Protein AF-A0A0S3UD20-F1 (afdb_monomer)

Radius of gyration: 17.72 Å; Cα contacts (8 Å, |Δi|>4): 75; chains: 1; bounding box: 44×25×40 Å

Solvent-accessible surface area (backbone atoms only — not comparable to full-atom values): 5517 Å² total; per-residue (Å²): 137,80,74,58,64,45,79,43,77,46,68,81,50,70,67,69,71,27,68,64,51,54,48,50,54,50,61,62,33,48,59,26,70,74,70,69,56,63,62,31,75,41,82,44,74,51,67,84,96,45,64,91,75,42,82,61,51,64,57,50,54,54,48,46,64,75,60,59,59,96,89,56,85,74,53,73,65,58,48,50,53,45,53,48,70,74,71,112

Secondary structure (DSSP, 8-state):
----EEEEEE---TTTTSHHHHHHHHHHHHHHHHH--S-EEEEEEPPTT-GGG-THHHHHHHHHHHH--SSSPPPHHHHHHHHHHHH-

Foldseek 3Di:
DDAAEDEDEDEVPVVCVDPVVVVVLVVVQVVCVVPVDDYRYDYDYDPHPCCVPVPCVVVVVVLCVQQDDPPDDDDPVSSVVSSVVVVD

Structure (mmCIF, N/CA/C/O backbone):
data_AF-A0A0S3UD20-F1
#
_entry.id   AF-A0A0S3UD20-F1
#
loop_
_atom_site.group_PDB
_atom_site.id
_atom_site.type_symbol
_atom_site.label_atom_id
_atom_site.label_alt_id
_atom_site.label_comp_id
_atom_site.label_asym_id
_atom_site.label_entity_id
_atom_site.label_seq_id
_atom_site.pdbx_PDB_ins_code
_atom_site.Cartn_x
_atom_site.Cartn_y
_atom_site.Cartn_z
_atom_site.occupancy
_atom_site.B_iso_or_equiv
_atom_site.auth_seq_id
_atom_site.auth_comp_id
_atom_site.auth_asym_id
_atom_site.auth_atom_id
_atom_site.pdbx_PDB_model_num
ATOM 1 N N . MET A 1 1 ? -27.592 -3.931 2.400 1.00 54.66 1 MET A N 1
ATOM 2 C CA . MET A 1 1 ? -26.644 -3.815 3.535 1.00 54.66 1 MET A CA 1
ATOM 3 C C . MET A 1 1 ? -25.280 -3.393 2.997 1.00 54.66 1 MET A C 1
ATOM 5 O O . MET A 1 1 ? -24.742 -4.100 2.158 1.00 54.66 1 MET A O 1
ATOM 9 N N . GLY A 1 2 ? -24.750 -2.237 3.412 1.00 85.06 2 GLY A N 1
ATOM 10 C CA . GLY A 1 2 ? -23.425 -1.758 2.985 1.00 85.06 2 GLY A CA 1
ATOM 11 C C . GLY A 1 2 ? -22.270 -2.429 3.743 1.00 85.06 2 GLY A C 1
ATOM 12 O O . GLY A 1 2 ? -22.471 -3.006 4.815 1.00 85.06 2 GLY A O 1
ATOM 13 N N . LYS A 1 3 ? -21.046 -2.360 3.201 1.00 91.06 3 LYS A N 1
ATOM 14 C CA . LYS A 1 3 ? -19.835 -2.816 3.909 1.00 91.06 3 LYS A CA 1
ATOM 15 C C . LYS A 1 3 ? -19.636 -1.953 5.162 1.00 91.06 3 LYS A C 1
ATOM 17 O O . LYS A 1 3 ? -19.686 -0.736 5.076 1.00 91.06 3 LYS A O 1
ATOM 22 N N . ARG A 1 4 ? -19.403 -2.573 6.325 1.00 94.44 4 ARG A N 1
ATOM 23 C CA . ARG A 1 4 ? -19.169 -1.861 7.605 1.00 94.44 4 ARG A CA 1
ATOM 24 C C . ARG A 1 4 ? -17.690 -1.714 7.956 1.00 94.44 4 ARG A C 1
ATOM 26 O O . ARG A 1 4 ? -17.310 -0.866 8.759 1.00 94.44 4 ARG A O 1
ATOM 33 N N . VAL A 1 5 ? -16.857 -2.577 7.383 1.00 96.50 5 VAL A N 1
ATOM 34 C CA . VAL A 1 5 ? -15.431 -2.689 7.683 1.00 96.50 5 VAL A CA 1
ATOM 35 C C . VAL A 1 5 ? -14.661 -2.902 6.387 1.00 96.50 5 VAL A C 1
ATOM 37 O O . VAL A 1 5 ? -15.100 -3.673 5.535 1.00 96.50 5 VAL A O 1
ATOM 40 N N . MET A 1 6 ? -13.503 -2.256 6.284 1.00 96.75 6 MET A N 1
ATOM 41 C CA . MET A 1 6 ? -12.479 -2.523 5.283 1.00 96.75 6 MET A CA 1
ATOM 42 C C . MET A 1 6 ? -11.184 -2.939 5.998 1.00 96.75 6 MET A C 1
ATOM 44 O O . MET A 1 6 ? -10.548 -2.098 6.644 1.00 96.75 6 MET A O 1
ATOM 48 N N . PRO A 1 7 ? -10.806 -4.228 5.941 1.00 95.44 7 PRO A N 1
ATOM 49 C CA . PRO A 1 7 ? -9.497 -4.685 6.387 1.00 95.44 7 PRO A CA 1
ATOM 50 C C . PRO A 1 7 ? -8.400 -4.141 5.464 1.00 95.44 7 PRO A C 1
ATOM 52 O O . PRO A 1 7 ? -8.508 -4.243 4.245 1.00 95.44 7 PRO A O 1
ATOM 55 N N . LEU A 1 8 ? -7.350 -3.576 6.047 1.00 94.31 8 LEU A N 1
ATOM 56 C CA . LEU A 1 8 ? -6.147 -3.110 5.366 1.00 94.31 8 LEU A CA 1
ATOM 57 C C . LEU A 1 8 ? -5.012 -4.067 5.717 1.00 94.31 8 LEU A C 1
ATOM 59 O O . LEU A 1 8 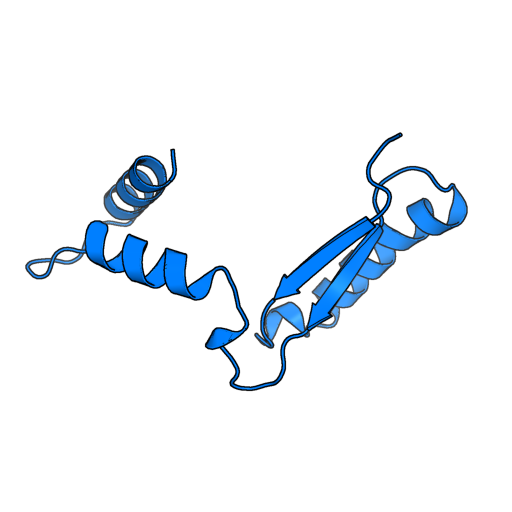? -4.491 -4.018 6.831 1.00 94.31 8 LEU A O 1
ATOM 63 N N . ILE A 1 9 ? -4.672 -4.955 4.785 1.00 93.06 9 ILE A N 1
ATOM 64 C CA . ILE A 1 9 ? -3.574 -5.913 4.933 1.00 93.06 9 ILE A CA 1
ATOM 65 C C . ILE A 1 9 ? -2.341 -5.300 4.280 1.00 93.06 9 ILE A C 1
ATOM 67 O O . ILE A 1 9 ? -2.348 -5.050 3.077 1.00 93.06 9 ILE A O 1
ATOM 71 N N . TRP A 1 10 ? -1.301 -5.042 5.066 1.00 91.06 10 TRP A N 1
ATOM 72 C CA . TRP A 1 10 ? -0.049 -4.484 4.558 1.00 91.06 10 TRP A CA 1
ATOM 73 C C . TRP A 1 10 ? 1.150 -4.870 5.434 1.00 91.06 10 TRP A C 1
ATOM 75 O O . TRP A 1 10 ? 1.000 -5.391 6.547 1.00 91.06 10 TRP A O 1
ATOM 85 N N . ASP A 1 11 ? 2.349 -4.645 4.909 1.00 91.94 11 ASP A N 1
ATOM 86 C CA . ASP A 1 11 ? 3.615 -4.959 5.563 1.00 91.94 11 ASP A CA 1
ATOM 87 C C . ASP A 1 11 ? 4.008 -3.926 6.644 1.00 91.94 11 ASP A C 1
ATOM 89 O O . ASP A 1 11 ? 3.269 -2.996 6.977 1.00 91.94 11 ASP A O 1
ATOM 93 N N . ASN A 1 12 ? 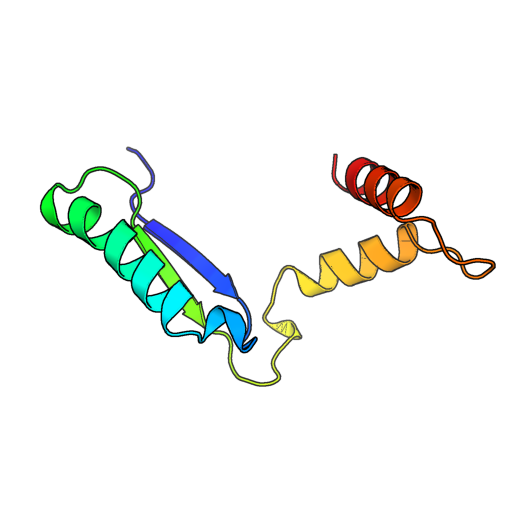5.202 -4.093 7.216 1.00 92.94 12 ASN A N 1
ATOM 94 C CA . ASN A 1 12 ? 5.722 -3.250 8.297 1.00 92.94 12 ASN A CA 1
ATOM 95 C C . ASN A 1 12 ? 6.606 -2.095 7.800 1.00 92.94 12 ASN A C 1
ATOM 97 O O . ASN A 1 12 ? 7.526 -1.683 8.509 1.00 92.94 12 ASN A O 1
ATOM 101 N N . ALA A 1 13 ? 6.355 -1.559 6.601 1.00 91.62 13 ALA A N 1
ATOM 102 C CA . ALA A 1 13 ? 7.064 -0.373 6.133 1.00 91.62 13 ALA A CA 1
ATOM 103 C C . ALA A 1 13 ? 6.967 0.778 7.159 1.00 91.62 13 ALA A C 1
ATOM 105 O O . ALA A 1 13 ? 5.933 0.992 7.799 1.00 91.62 13 ALA A O 1
ATOM 106 N N . SER A 1 14 ? 8.049 1.545 7.332 1.00 94.06 14 SER A N 1
ATOM 107 C CA . SER A 1 14 ? 8.149 2.577 8.382 1.00 94.06 14 SER A CA 1
ATOM 108 C C . SER A 1 14 ? 7.013 3.608 8.325 1.00 94.06 14 SER A C 1
ATOM 110 O O . SER A 1 14 ? 6.531 4.072 9.363 1.00 94.06 14 SER A O 1
ATOM 112 N N . TRP A 1 15 ? 6.523 3.915 7.123 1.00 93.88 15 TRP A N 1
ATOM 113 C CA . TRP A 1 15 ? 5.400 4.821 6.905 1.00 93.88 15 TRP A CA 1
ATOM 114 C C . TRP A 1 15 ? 4.048 4.220 7.335 1.00 93.88 15 TRP A C 1
ATOM 116 O O . TRP A 1 15 ? 3.266 4.931 7.970 1.00 93.88 15 TRP A O 1
ATOM 126 N N . HIS A 1 16 ? 3.800 2.917 7.125 1.00 93.44 16 HIS A N 1
ATOM 127 C CA . HIS A 1 16 ? 2.623 2.202 7.657 1.00 93.44 16 HIS A CA 1
ATOM 128 C C . HIS A 1 16 ? 2.582 2.225 9.192 1.00 93.44 16 HIS A C 1
ATOM 130 O O . HIS A 1 16 ? 1.516 2.280 9.811 1.00 93.44 16 HIS A O 1
ATOM 136 N N . LEU A 1 17 ? 3.756 2.198 9.826 1.00 93.19 17 LEU A N 1
ATOM 137 C CA . LEU A 1 17 ? 3.898 2.208 11.283 1.00 93.19 17 LEU A CA 1
ATOM 138 C C . LEU A 1 17 ? 3.878 3.614 11.894 1.00 93.19 17 LEU A C 1
ATOM 140 O O . LEU A 1 17 ? 3.801 3.740 13.126 1.00 93.19 17 LEU A O 1
ATOM 144 N N . SER A 1 18 ? 3.931 4.651 11.056 1.00 96.56 18 SER A N 1
ATOM 145 C CA . SER A 1 18 ? 4.080 6.039 11.478 1.00 96.56 18 SER A CA 1
ATOM 146 C C . SER A 1 18 ? 2.928 6.516 12.368 1.00 96.56 18 SER A C 1
ATOM 148 O O . SER A 1 18 ? 1.769 6.100 12.249 1.00 96.56 18 SER A O 1
ATOM 150 N N . LYS A 1 19 ? 3.239 7.456 13.271 1.00 97.81 19 LYS A N 1
ATOM 151 C CA . LYS A 1 19 ? 2.221 8.121 14.101 1.00 97.81 19 LYS A CA 1
ATOM 152 C C . LYS A 1 19 ? 1.190 8.855 13.241 1.00 97.81 19 LYS A C 1
ATOM 154 O O . LYS A 1 19 ? 0.016 8.867 13.607 1.00 97.81 19 LYS A O 1
ATOM 159 N N . GLN A 1 20 ? 1.618 9.417 12.109 1.00 98.06 20 GLN A N 1
ATOM 160 C CA . GLN A 1 20 ? 0.765 10.160 11.185 1.00 98.06 20 GLN A CA 1
ATOM 161 C C . GLN A 1 20 ? -0.320 9.262 10.582 1.00 98.06 20 GLN A C 1
ATOM 163 O O . GLN A 1 20 ? -1.502 9.552 10.754 1.00 98.06 20 GLN A O 1
ATOM 168 N N . VAL A 1 21 ? 0.057 8.128 9.980 1.00 97.06 21 VAL A N 1
ATOM 169 C CA . VAL A 1 21 ? -0.904 7.168 9.409 1.00 97.06 21 VAL A CA 1
ATOM 170 C C . VAL A 1 21 ? -1.832 6.620 10.495 1.00 97.06 21 VAL A C 1
ATOM 172 O O . VAL A 1 21 ? -3.054 6.634 10.341 1.00 97.06 21 VAL A O 1
ATOM 175 N N . LYS A 1 22 ? -1.292 6.235 11.659 1.00 96.44 22 LYS A N 1
ATOM 176 C CA . LYS A 1 22 ? -2.106 5.767 12.797 1.00 96.44 22 LYS A CA 1
ATOM 177 C C . LYS A 1 22 ? -3.093 6.823 13.300 1.00 96.44 22 LYS A C 1
ATOM 179 O O . LYS A 1 22 ? -4.187 6.475 13.745 1.00 96.44 22 LYS A O 1
ATOM 184 N N . GLN A 1 23 ? -2.715 8.101 13.308 1.00 98.31 23 GLN A N 1
ATOM 185 C CA . GLN A 1 23 ? -3.604 9.197 13.703 1.00 98.31 23 GLN A CA 1
ATOM 186 C C . GLN A 1 23 ? -4.687 9.435 12.654 1.00 98.31 23 GLN A C 1
ATOM 188 O O . GLN A 1 23 ? -5.850 9.577 13.023 1.00 98.31 23 GLN A O 1
ATOM 193 N N . TRP A 1 24 ? -4.328 9.412 11.372 1.00 98.00 24 TRP A N 1
ATOM 194 C CA . TRP A 1 24 ? -5.276 9.558 10.274 1.00 98.00 24 TRP A CA 1
ATOM 195 C C . TRP A 1 24 ? -6.354 8.462 10.311 1.00 98.00 24 TRP A C 1
ATOM 197 O O . TRP A 1 24 ? -7.543 8.775 10.340 1.00 98.00 24 TRP A O 1
ATOM 207 N N . ILE A 1 25 ? -5.959 7.192 10.475 1.00 97.44 25 ILE A N 1
ATOM 208 C CA . ILE A 1 25 ? -6.897 6.060 10.606 1.00 97.44 25 ILE A CA 1
ATOM 209 C C . ILE A 1 25 ? -7.812 6.224 11.829 1.00 97.44 25 ILE A C 1
ATOM 211 O O . ILE A 1 25 ? -9.012 5.947 11.761 1.00 97.44 25 ILE A O 1
ATOM 215 N N . ARG A 1 26 ? -7.275 6.684 12.968 1.00 97.94 26 ARG A N 1
ATOM 216 C CA . ARG A 1 26 ? -8.080 6.952 14.174 1.00 97.94 26 ARG A CA 1
ATOM 217 C C . ARG A 1 26 ? -9.091 8.074 13.951 1.00 97.94 26 ARG A C 1
ATOM 219 O O . ARG A 1 26 ? -10.226 7.936 14.403 1.00 97.94 26 ARG A O 1
ATOM 226 N N . ASN A 1 27 ? -8.691 9.143 13.267 1.00 98.31 27 ASN A N 1
ATOM 227 C CA . ASN A 1 27 ? -9.560 10.274 12.952 1.00 98.31 27 ASN A CA 1
ATOM 228 C C . ASN A 1 27 ? -10.685 9.861 12.001 1.00 98.31 27 ASN A C 1
ATOM 230 O O . ASN A 1 27 ? -11.830 10.195 12.274 1.00 98.31 27 ASN A O 1
ATOM 234 N N . HIS A 1 28 ? -10.381 9.068 10.968 1.00 97.50 28 HIS A N 1
ATOM 235 C CA . HIS A 1 28 ? -11.382 8.486 10.066 1.00 97.50 28 HIS A CA 1
ATOM 236 C C . HIS A 1 28 ? -12.381 7.593 10.814 1.00 97.50 28 HIS A C 1
ATOM 238 O O . HIS A 1 28 ? -13.592 7.722 10.670 1.00 97.50 28 HIS A O 1
ATOM 244 N N . ASN A 1 29 ? -11.885 6.699 11.671 1.00 98.31 29 ASN A N 1
ATOM 245 C CA . ASN A 1 29 ? -12.730 5.727 12.364 1.00 98.31 29 ASN A CA 1
ATOM 246 C C . ASN A 1 29 ? -13.590 6.323 13.488 1.00 98.31 29 ASN A C 1
ATOM 248 O O . ASN A 1 29 ? -14.556 5.682 13.903 1.00 98.31 29 ASN A O 1
ATOM 252 N N . ARG A 1 30 ? -13.232 7.488 14.038 1.00 98.38 30 ARG A N 1
ATOM 253 C CA . ARG A 1 30 ? -13.943 8.105 15.169 1.00 98.38 30 ARG A CA 1
ATOM 254 C C . ARG A 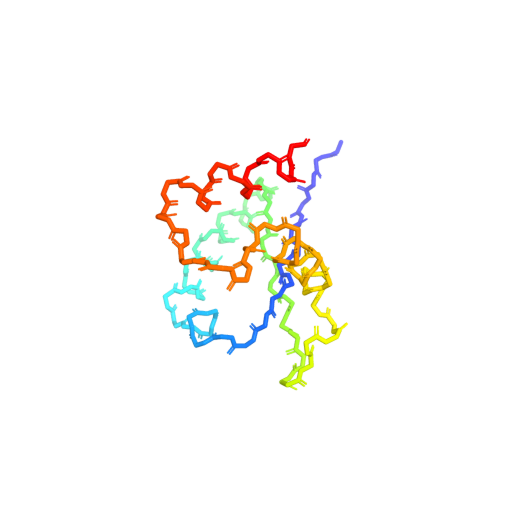1 30 ? -15.411 8.438 14.848 1.00 98.38 30 ARG A C 1
A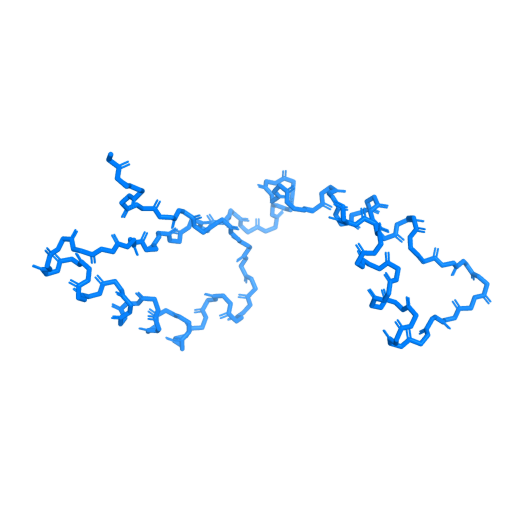TOM 256 O O . ARG A 1 30 ? -16.257 7.901 15.562 1.00 98.38 30 ARG A O 1
ATOM 263 N N . PRO A 1 31 ? -15.741 9.228 13.807 1.00 97.88 31 PRO A N 1
ATOM 264 C CA . PRO A 1 31 ? -17.133 9.514 13.465 1.00 97.88 31 PRO A CA 1
ATOM 265 C C . PRO A 1 31 ? -17.892 8.240 13.078 1.00 97.88 31 PRO A C 1
ATOM 267 O O . PRO A 1 31 ? -18.999 8.037 13.559 1.00 97.88 31 PRO A O 1
ATOM 270 N N . VAL A 1 32 ? -17.269 7.319 12.330 1.00 97.31 32 VAL A N 1
ATOM 271 C CA . VAL A 1 32 ? -17.894 6.039 11.938 1.00 97.31 32 VAL A CA 1
ATOM 272 C C . VAL A 1 32 ? -18.310 5.210 13.160 1.00 97.31 32 VAL A C 1
ATOM 274 O O . VAL A 1 32 ? -19.368 4.587 13.164 1.00 97.31 32 VAL A O 1
ATOM 277 N N . LYS A 1 33 ? -17.499 5.204 14.227 1.00 95.94 33 LYS A N 1
ATOM 278 C CA . LYS A 1 33 ? -17.839 4.519 15.486 1.00 95.94 33 LYS A CA 1
ATOM 279 C C . LYS A 1 33 ? -18.968 5.206 16.257 1.00 95.94 33 LYS A C 1
ATOM 281 O O . LYS A 1 33 ? -19.694 4.514 16.957 1.00 95.94 33 LYS A O 1
ATOM 286 N N . GLN A 1 34 ? -19.076 6.530 16.169 1.00 97.12 34 GLN A N 1
ATOM 287 C CA . GLN A 1 34 ? -20.083 7.313 16.892 1.00 97.12 34 GLN A CA 1
ATOM 288 C C . GLN A 1 34 ? -21.451 7.257 16.212 1.00 97.12 34 GLN A C 1
ATOM 290 O O . GLN A 1 34 ? -22.464 7.138 16.889 1.00 97.12 34 GLN A O 1
ATOM 295 N N . THR A 1 35 ? -21.481 7.334 14.883 1.00 95.94 35 THR A N 1
ATOM 296 C CA . THR A 1 35 ? -22.725 7.436 14.109 1.00 95.94 35 THR A CA 1
ATOM 297 C C . THR A 1 35 ? -23.177 6.097 13.534 1.00 95.94 35 THR A C 1
ATOM 299 O O . THR A 1 35 ? -24.328 5.957 13.136 1.00 95.94 35 THR A O 1
ATOM 302 N N . GLY A 1 36 ? -22.271 5.120 13.430 1.00 93.62 36 GLY A N 1
ATOM 303 C CA . GLY A 1 36 ? -22.508 3.881 12.688 1.00 93.62 36 GLY A CA 1
ATOM 304 C C . GLY A 1 36 ? -22.553 4.068 11.166 1.00 93.62 36 GLY A C 1
ATOM 305 O O . GLY A 1 36 ? -22.790 3.099 10.445 1.00 93.62 36 GLY A O 1
ATOM 306 N N . VAL A 1 37 ? -22.313 5.287 10.668 1.00 94.19 37 VAL A N 1
ATOM 307 C CA . VAL A 1 37 ? -22.362 5.633 9.243 1.00 94.19 37 VAL A CA 1
ATOM 308 C C . VAL A 1 37 ? -20.954 5.610 8.652 1.00 94.19 37 VAL A C 1
ATOM 310 O O . VAL A 1 37 ? -20.0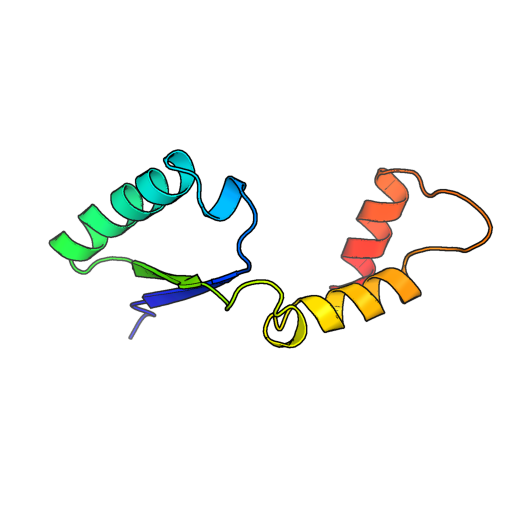38 6.247 9.170 1.00 94.19 37 VAL A O 1
ATOM 313 N N . GLY A 1 38 ? -20.790 4.895 7.537 1.00 94.81 38 GLY A N 1
ATOM 314 C CA . GLY A 1 38 ? -19.523 4.764 6.814 1.00 94.81 38 GLY A CA 1
ATOM 315 C C . GLY A 1 38 ? -18.805 3.433 7.051 1.00 94.81 38 GLY A C 1
ATOM 316 O O . GLY A 1 38 ? -19.363 2.482 7.598 1.00 94.81 38 GLY A O 1
ATOM 317 N N . VAL A 1 39 ? -17.548 3.359 6.602 1.00 97.12 39 VAL A N 1
ATOM 318 C CA . VAL A 1 39 ? -16.730 2.137 6.638 1.00 97.12 39 VAL A CA 1
ATOM 319 C C . VAL A 1 39 ? -15.564 2.314 7.599 1.00 97.12 39 VAL A C 1
ATOM 321 O O . VAL A 1 39 ? -14.764 3.241 7.460 1.00 97.12 39 VAL A O 1
ATOM 324 N N . ARG A 1 40 ? -15.432 1.397 8.560 1.00 97.50 40 ARG A N 1
ATOM 325 C CA . ARG A 1 40 ? -14.312 1.384 9.502 1.00 97.50 40 ARG A CA 1
ATOM 326 C C . ARG A 1 40 ? -13.089 0.709 8.885 1.00 97.50 40 ARG A C 1
ATOM 328 O O . ARG A 1 40 ? -13.176 -0.430 8.436 1.00 97.50 40 ARG A O 1
ATOM 335 N N . LEU A 1 41 ? -11.939 1.363 8.946 1.00 97.56 41 LEU A N 1
ATOM 336 C CA . LEU A 1 41 ? -10.656 0.784 8.554 1.00 97.56 41 LEU A CA 1
ATOM 337 C C . LEU A 1 41 ? -10.105 -0.076 9.695 1.00 97.56 41 LEU A C 1
ATOM 339 O O . LEU A 1 41 ? -10.000 0.402 10.828 1.00 97.56 41 LEU A O 1
ATOM 343 N N . ILE A 1 42 ? -9.740 -1.327 9.421 1.00 96.31 42 ILE A N 1
ATOM 344 C CA . ILE A 1 42 ? -9.043 -2.192 10.384 1.00 96.31 42 ILE A CA 1
ATOM 345 C C . ILE A 1 42 ? -7.698 -2.572 9.790 1.00 96.31 42 ILE A C 1
ATOM 347 O O . ILE A 1 42 ? -7.652 -3.238 8.767 1.00 96.31 42 ILE A O 1
ATOM 351 N N . VAL A 1 43 ? -6.611 -2.153 10.431 1.00 95.12 43 VAL A N 1
ATOM 352 C CA . VAL A 1 43 ? -5.263 -2.513 9.987 1.00 95.12 43 VAL A CA 1
ATOM 353 C C . VAL A 1 43 ? -4.927 -3.923 10.460 1.00 95.12 43 VAL A C 1
ATOM 355 O O . VAL A 1 43 ? -4.955 -4.198 11.658 1.00 95.12 43 VAL A O 1
ATOM 358 N N . CYS A 1 44 ? -4.575 -4.784 9.515 1.00 94.00 44 CYS A N 1
ATOM 359 C CA . CYS A 1 44 ? -4.110 -6.147 9.714 1.00 94.00 44 CYS A CA 1
ATOM 360 C C . CYS A 1 44 ? -2.629 -6.199 9.324 1.00 94.00 44 CYS A C 1
ATOM 362 O O . CYS A 1 44 ? -2.287 -6.328 8.150 1.00 94.00 44 CYS A O 1
ATOM 364 N N . GLN A 1 45 ? -1.748 -6.039 10.310 1.00 92.81 45 GLN A N 1
ATOM 365 C CA . GLN A 1 45 ? -0.306 -6.076 10.075 1.00 92.81 45 GLN A CA 1
ATOM 366 C C . GLN A 1 45 ? 0.155 -7.509 9.832 1.00 92.81 45 GLN A C 1
ATOM 368 O O . GLN A 1 45 ? -0.223 -8.422 10.567 1.00 92.81 45 GLN A O 1
ATOM 373 N N . LEU A 1 46 ? 0.996 -7.691 8.819 1.00 94.25 46 LEU A N 1
ATOM 374 C CA . LEU A 1 46 ? 1.643 -8.971 8.566 1.00 94.25 46 LEU A CA 1
ATOM 375 C C . LEU A 1 46 ? 2.793 -9.214 9.561 1.00 94.25 46 LEU A C 1
ATOM 377 O O . LEU A 1 46 ? 3.389 -8.250 10.055 1.00 94.25 46 LEU A O 1
ATOM 381 N N . PRO A 1 47 ? 3.155 -10.477 9.846 1.00 94.50 47 PRO A N 1
ATOM 382 C CA . PRO A 1 47 ? 4.390 -10.789 10.553 1.00 94.50 47 PRO A CA 1
ATOM 383 C C . PRO A 1 47 ? 5.613 -10.181 9.851 1.00 94.50 47 PRO A C 1
ATOM 385 O O . PRO A 1 47 ? 5.669 -10.047 8.624 1.00 94.50 47 PRO A O 1
ATOM 388 N N . VAL A 1 48 ? 6.616 -9.796 10.638 1.00 92.31 48 VAL A N 1
ATOM 389 C CA . VAL A 1 48 ? 7.856 -9.210 10.114 1.00 92.31 48 VAL A CA 1
ATOM 390 C C . VAL A 1 48 ? 8.557 -10.217 9.188 1.00 92.31 48 VAL A C 1
ATOM 392 O O . VAL A 1 48 ? 8.540 -11.418 9.446 1.00 92.31 48 VAL A O 1
ATOM 395 N N . LYS A 1 49 ? 9.167 -9.724 8.098 1.00 89.75 49 LYS A N 1
ATOM 3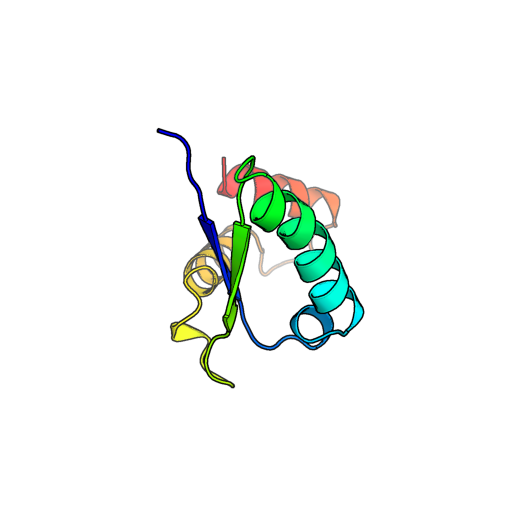96 C CA . LYS A 1 49 ? 9.887 -10.537 7.093 1.00 89.75 49 LYS A CA 1
ATOM 397 C C . LYS A 1 49 ? 9.045 -11.663 6.463 1.00 89.75 49 LYS A C 1
ATOM 399 O O . LYS A 1 49 ? 9.594 -12.698 6.110 1.00 89.75 49 LYS A O 1
ATOM 404 N N . SER A 1 50 ? 7.734 -11.462 6.304 1.00 91.69 50 SER A N 1
ATOM 405 C CA . SER A 1 50 ? 6.822 -12.469 5.731 1.00 91.69 50 SER A CA 1
ATOM 406 C C . SER A 1 50 ? 6.140 -12.009 4.430 1.00 91.69 50 SER A C 1
ATOM 408 O O . SER A 1 50 ? 4.913 -11.891 4.394 1.00 91.69 50 SER A O 1
ATOM 410 N N . PRO A 1 51 ? 6.897 -11.732 3.349 1.00 87.75 51 PRO A N 1
ATOM 411 C CA . PRO A 1 51 ? 6.334 -11.233 2.089 1.00 87.75 51 PRO A CA 1
ATOM 412 C C . PRO A 1 51 ? 5.366 -12.220 1.419 1.00 87.75 51 PRO A C 1
ATOM 414 O O . PRO A 1 51 ? 4.423 -11.795 0.766 1.00 87.75 51 PRO A O 1
ATOM 417 N N . TRP A 1 52 ? 5.514 -13.531 1.640 1.00 90.75 52 TRP A N 1
ATOM 418 C CA . TRP A 1 52 ? 4.610 -14.552 1.085 1.00 90.75 52 TRP A CA 1
ATOM 419 C C . TRP A 1 52 ? 3.169 -14.468 1.618 1.00 90.75 52 TRP A C 1
ATOM 421 O O . TRP A 1 52 ? 2.270 -15.070 1.039 1.00 90.75 52 TRP A O 1
ATOM 431 N N . LEU A 1 53 ? 2.934 -13.732 2.711 1.00 92.38 53 LEU A N 1
ATOM 432 C CA . LEU A 1 53 ? 1.590 -13.464 3.236 1.00 92.38 53 LEU A CA 1
ATOM 433 C C . LEU A 1 53 ? 0.947 -12.216 2.615 1.00 92.38 53 LEU A C 1
ATOM 435 O O . LEU A 1 53 ? -0.245 -11.976 2.807 1.00 92.38 53 LEU A O 1
ATOM 439 N N . ASN A 1 54 ? 1.716 -11.408 1.883 1.00 92.25 54 ASN A N 1
ATOM 440 C CA . ASN A 1 54 ? 1.213 -10.220 1.219 1.00 92.25 54 ASN A CA 1
ATOM 441 C C . ASN A 1 54 ? 0.711 -10.586 -0.185 1.00 92.25 54 ASN A C 1
ATOM 443 O O . ASN A 1 54 ? 1.490 -10.745 -1.121 1.00 92.25 54 ASN A O 1
ATOM 447 N N . ALA A 1 55 ? -0.609 -10.703 -0.340 1.00 91.50 55 ALA A N 1
ATOM 448 C CA . ALA A 1 55 ? -1.247 -11.166 -1.577 1.00 91.50 55 ALA A CA 1
ATOM 449 C C . ALA A 1 55 ? -0.964 -10.290 -2.815 1.00 91.50 55 ALA A C 1
ATOM 451 O O . ALA A 1 55 ? -1.232 -10.714 -3.939 1.00 91.50 55 ALA A O 1
ATOM 452 N N . ILE A 1 56 ? -0.449 -9.071 -2.629 1.00 91.56 56 ILE A N 1
ATOM 453 C CA . ILE A 1 56 ? -0.064 -8.194 -3.737 1.00 91.56 56 ILE A CA 1
ATOM 454 C C . ILE A 1 56 ? 1.329 -8.527 -4.298 1.00 91.56 56 ILE A C 1
ATOM 456 O O . ILE A 1 56 ? 1.593 -8.228 -5.458 1.00 91.56 56 ILE A O 1
ATOM 460 N N . GLU A 1 57 ? 2.203 -9.181 -3.525 1.00 91.69 57 GLU A N 1
ATOM 461 C CA . GLU A 1 57 ? 3.586 -9.473 -3.939 1.00 91.69 57 GLU A CA 1
ATOM 462 C C . GLU A 1 57 ? 3.661 -10.345 -5.201 1.00 91.69 57 GLU A C 1
ATOM 464 O O . GLU A 1 57 ? 4.364 -9.954 -6.133 1.00 91.69 57 GLU A O 1
ATOM 469 N N . PRO A 1 58 ? 2.912 -11.465 -5.327 1.00 92.25 58 PRO A N 1
ATOM 470 C CA . PRO A 1 58 ? 2.958 -12.271 -6.549 1.00 92.25 58 PRO A CA 1
ATOM 471 C C . PRO A 1 58 ? 2.516 -11.477 -7.783 1.00 92.25 58 PRO A C 1
ATOM 473 O O . PRO A 1 58 ? 3.159 -11.547 -8.827 1.00 92.25 58 PRO A O 1
ATOM 476 N N . LYS A 1 59 ? 1.477 -10.640 -7.635 1.00 92.62 59 LYS A N 1
ATOM 477 C CA . LYS A 1 59 ? 0.972 -9.785 -8.718 1.00 92.62 59 LYS A CA 1
ATOM 478 C C . LYS A 1 59 ? 2.030 -8.793 -9.192 1.00 92.62 59 LYS A C 1
ATOM 480 O O . LYS A 1 59 ? 2.180 -8.586 -10.390 1.00 92.62 59 LYS A O 1
ATOM 485 N N . TRP A 1 60 ? 2.782 -8.197 -8.266 1.00 92.62 60 TRP A N 1
ATOM 486 C CA . TRP A 1 60 ? 3.856 -7.271 -8.620 1.00 92.62 60 TRP A CA 1
ATOM 487 C C . TRP A 1 60 ? 5.052 -7.953 -9.272 1.00 92.62 60 TRP A C 1
ATOM 489 O O . TRP A 1 60 ? 5.667 -7.356 -10.153 1.00 92.62 60 TRP A O 1
ATOM 499 N N . ILE A 1 61 ? 5.393 -9.180 -8.871 1.00 93.62 61 ILE A N 1
ATOM 500 C CA . ILE A 1 61 ? 6.470 -9.946 -9.512 1.00 93.62 61 ILE A CA 1
ATOM 501 C C . ILE A 1 61 ? 6.130 -10.200 -10.982 1.00 93.62 61 ILE A C 1
ATOM 503 O O . ILE A 1 61 ? 6.965 -9.944 -11.854 1.00 93.62 61 ILE A O 1
ATOM 507 N N . ASP A 1 62 ? 4.909 -10.657 -11.255 1.00 93.38 62 ASP A N 1
ATOM 508 C CA . ASP A 1 62 ? 4.466 -10.967 -12.613 1.00 93.38 62 ASP A CA 1
ATOM 509 C C . ASP A 1 62 ? 4.317 -9.698 -13.460 1.00 93.38 62 ASP A C 1
ATOM 511 O O . ASP A 1 62 ? 4.868 -9.633 -14.561 1.00 93.38 62 ASP A O 1
ATOM 515 N N . ALA A 1 63 ? 3.706 -8.644 -12.910 1.00 95.06 63 ALA A N 1
ATOM 516 C CA . ALA A 1 63 ? 3.616 -7.342 -13.568 1.00 95.06 63 ALA A CA 1
ATOM 517 C C . ALA A 1 63 ? 5.001 -6.785 -13.908 1.00 95.06 63 ALA A C 1
ATOM 519 O O . ALA A 1 63 ? 5.261 -6.386 -15.041 1.00 95.06 63 ALA A O 1
ATOM 520 N N . LYS A 1 64 ? 5.940 -6.810 -12.954 1.00 94.56 64 LYS A N 1
ATOM 521 C CA . LYS A 1 64 ? 7.303 -6.323 -13.184 1.00 94.56 64 LYS A CA 1
ATOM 522 C C . LYS A 1 64 ? 7.957 -7.061 -14.349 1.00 94.56 64 LYS A C 1
ATOM 524 O O . LYS A 1 64 ? 8.546 -6.398 -15.192 1.00 94.56 64 LYS A O 1
ATOM 529 N N . ARG A 1 65 ? 7.844 -8.393 -14.415 1.00 93.56 65 ARG A N 1
ATOM 530 C CA . ARG A 1 65 ? 8.401 -9.201 -15.517 1.00 93.56 65 ARG A CA 1
ATOM 531 C C . ARG A 1 65 ? 7.788 -8.856 -16.874 1.00 93.56 65 ARG A C 1
ATOM 533 O O . ARG A 1 65 ? 8.513 -8.872 -17.859 1.00 93.56 65 ARG A O 1
ATOM 540 N N . ALA A 1 66 ? 6.492 -8.554 -16.920 1.00 94.12 66 ALA A N 1
ATOM 541 C CA . ALA A 1 66 ? 5.803 -8.178 -18.153 1.00 94.12 66 ALA A CA 1
ATOM 542 C C . ALA A 1 66 ? 6.143 -6.750 -18.620 1.00 94.12 66 ALA A C 1
ATOM 544 O O . ALA A 1 66 ? 6.171 -6.474 -19.815 1.00 94.12 66 ALA A O 1
ATOM 545 N N . ILE A 1 67 ? 6.397 -5.840 -17.677 1.00 95.44 67 ILE A N 1
ATOM 546 C CA . ILE A 1 67 ? 6.517 -4.400 -17.939 1.00 95.44 67 ILE A CA 1
ATOM 547 C C . ILE A 1 67 ? 7.959 -3.978 -18.243 1.00 95.44 67 ILE A C 1
ATOM 549 O O . ILE A 1 67 ? 8.185 -3.143 -19.128 1.00 95.44 67 ILE A O 1
ATOM 553 N N . VAL A 1 68 ? 8.934 -4.501 -17.489 1.00 92.94 68 VAL A N 1
ATOM 554 C CA . VAL A 1 68 ? 10.339 -4.077 -17.597 1.00 92.94 68 VAL A CA 1
ATOM 555 C C . VAL A 1 68 ? 11.048 -4.801 -18.739 1.00 92.94 68 VAL A C 1
ATOM 557 O O . VAL A 1 68 ? 10.893 -6.005 -18.915 1.00 92.94 68 VAL A O 1
ATOM 560 N N . GLU A 1 69 ? 11.879 -4.077 -19.487 1.00 86.56 69 GLU A N 1
ATOM 561 C CA . GLU A 1 69 ? 12.704 -4.648 -20.555 1.00 86.56 69 GLU A CA 1
ATOM 562 C C . GLU A 1 69 ? 14.184 -4.720 -20.142 1.00 86.56 69 GLU A C 1
ATOM 564 O O . GLU A 1 69 ? 14.664 -3.839 -19.425 1.00 86.56 69 GLU A O 1
ATOM 569 N N . PRO A 1 70 ? 14.931 -5.753 -20.576 1.00 87.94 70 PRO A N 1
ATOM 570 C CA . PRO A 1 70 ? 16.322 -5.943 -20.157 1.00 87.94 70 PRO A CA 1
ATOM 571 C C . PRO A 1 70 ? 17.282 -4.923 -20.782 1.00 87.94 70 PRO A C 1
ATOM 573 O O . PRO A 1 70 ? 18.361 -4.681 -20.248 1.00 87.94 70 PRO A O 1
ATOM 576 N N . ASN A 1 71 ? 16.898 -4.327 -21.913 1.00 92.25 71 ASN A N 1
ATOM 577 C CA . ASN A 1 71 ? 17.826 -3.611 -22.786 1.00 92.25 71 ASN A CA 1
ATOM 578 C C . ASN A 1 71 ? 17.986 -2.129 -22.437 1.00 92.25 71 ASN A C 1
ATOM 580 O O . ASN A 1 71 ? 18.981 -1.518 -22.821 1.00 92.25 71 ASN A O 1
ATOM 584 N N . ARG A 1 72 ? 17.017 -1.527 -21.739 1.00 94.31 72 ARG A N 1
ATOM 585 C CA . ARG A 1 72 ? 17.093 -0.115 -21.349 1.00 94.31 72 ARG A CA 1
ATOM 586 C C . ARG A 1 72 ? 16.193 0.215 -20.168 1.00 94.31 72 ARG A C 1
ATOM 588 O O . ARG A 1 72 ? 15.237 -0.486 -19.850 1.00 94.31 72 ARG A O 1
ATOM 595 N N . LYS A 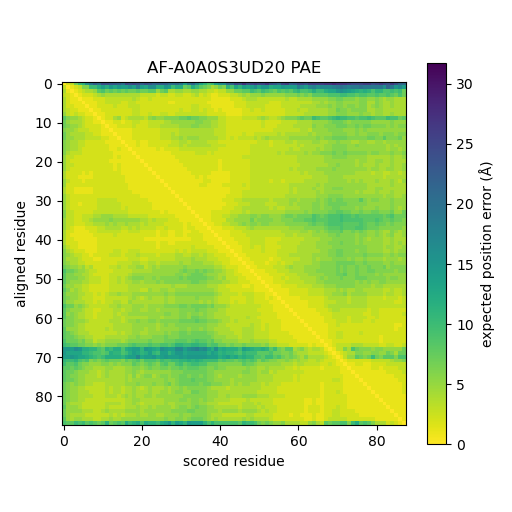1 73 ? 16.475 1.364 -19.561 1.00 94.06 73 LYS A N 1
ATOM 596 C CA . LYS A 1 73 ? 15.614 1.971 -18.551 1.00 94.06 73 LYS A CA 1
ATOM 597 C C . LYS A 1 73 ? 14.418 2.651 -19.223 1.00 94.06 73 LYS A C 1
ATOM 599 O O . LYS A 1 73 ? 14.593 3.436 -20.154 1.00 94.06 73 LYS A O 1
ATOM 604 N N . LEU A 1 74 ? 13.222 2.374 -18.713 1.00 95.94 74 LEU A N 1
ATOM 605 C CA . LEU A 1 74 ? 12.001 3.075 -19.105 1.00 95.94 74 LEU A CA 1
ATOM 606 C C . LEU A 1 74 ? 11.964 4.476 -18.487 1.00 95.94 74 LEU A C 1
ATOM 608 O O . LEU A 1 74 ? 12.413 4.688 -17.355 1.00 95.94 74 LEU A O 1
ATOM 612 N N . THR A 1 75 ? 11.394 5.428 -19.219 1.00 96.62 75 THR A N 1
ATOM 613 C CA . THR A 1 75 ? 10.981 6.713 -18.650 1.00 96.62 75 THR A CA 1
ATOM 614 C C . THR A 1 75 ? 9.825 6.509 -17.666 1.00 96.62 75 THR A C 1
ATOM 616 O O . THR A 1 75 ? 9.130 5.492 -17.698 1.00 96.62 75 THR A O 1
ATOM 619 N N . ALA A 1 76 ? 9.592 7.487 -16.785 1.00 96.75 76 ALA A N 1
ATOM 620 C CA . ALA A 1 76 ? 8.468 7.427 -15.849 1.00 96.75 76 ALA A CA 1
ATOM 621 C C . ALA A 1 76 ? 7.117 7.304 -16.576 1.00 96.75 76 ALA A C 1
ATOM 623 O O . ALA A 1 76 ? 6.263 6.537 -16.140 1.00 96.75 76 ALA A O 1
ATOM 624 N N . GLN A 1 77 ? 6.962 8.001 -17.708 1.00 97.81 77 GLN A N 1
ATOM 625 C CA . GLN A 1 77 ? 5.742 7.967 -18.510 1.00 97.81 77 GLN A CA 1
ATOM 626 C C . GLN A 1 77 ? 5.507 6.589 -19.137 1.00 97.81 77 GLN A C 1
ATOM 628 O O . GLN A 1 77 ? 4.415 6.045 -19.017 1.00 97.81 77 GLN A O 1
ATOM 633 N N . GLU A 1 78 ? 6.534 5.996 -19.754 1.00 96.75 78 GLU A N 1
ATOM 634 C CA . GLU A 1 78 ? 6.433 4.648 -20.332 1.00 96.75 78 GLU A CA 1
ATOM 635 C C . GLU A 1 78 ? 6.107 3.603 -19.266 1.00 96.75 78 GLU A C 1
ATOM 637 O O . GLU A 1 78 ? 5.274 2.729 -19.493 1.00 96.75 78 GLU A O 1
ATOM 642 N N . LEU A 1 79 ? 6.749 3.697 -18.097 1.00 96.19 79 LEU A N 1
ATOM 643 C CA . LEU A 1 79 ? 6.481 2.789 -16.991 1.00 96.19 79 LEU A CA 1
ATOM 644 C C . LEU A 1 79 ? 5.031 2.920 -16.513 1.00 96.19 79 LEU A C 1
ATOM 646 O O . LEU A 1 79 ? 4.370 1.905 -16.329 1.00 96.19 79 LEU A O 1
ATOM 650 N N . GLN A 1 80 ? 4.535 4.147 -16.337 1.00 96.81 80 GLN A N 1
ATOM 651 C CA . GLN A 1 80 ? 3.156 4.387 -15.917 1.00 96.81 80 GLN A CA 1
ATOM 652 C C . GLN A 1 80 ? 2.157 3.809 -16.920 1.00 96.81 80 GLN A C 1
ATOM 654 O O . GLN A 1 80 ? 1.271 3.066 -16.509 1.00 96.81 80 GLN A O 1
ATOM 659 N N . THR A 1 81 ? 2.322 4.107 -18.213 1.00 97.38 81 THR A N 1
ATOM 660 C CA . THR A 1 81 ? 1.445 3.592 -19.272 1.00 97.38 81 THR A CA 1
ATOM 661 C C . THR A 1 81 ? 1.417 2.067 -19.256 1.00 97.38 81 THR A C 1
ATOM 663 O O . THR A 1 81 ? 0.353 1.485 -19.104 1.00 97.38 81 THR A O 1
ATOM 666 N N . ARG A 1 82 ? 2.582 1.409 -19.263 1.00 96.75 82 ARG A N 1
ATOM 667 C CA . ARG A 1 82 ? 2.647 -0.060 -19.253 1.00 96.75 82 ARG A CA 1
ATOM 668 C C . ARG A 1 82 ? 2.082 -0.691 -17.975 1.00 96.75 82 ARG A C 1
ATOM 67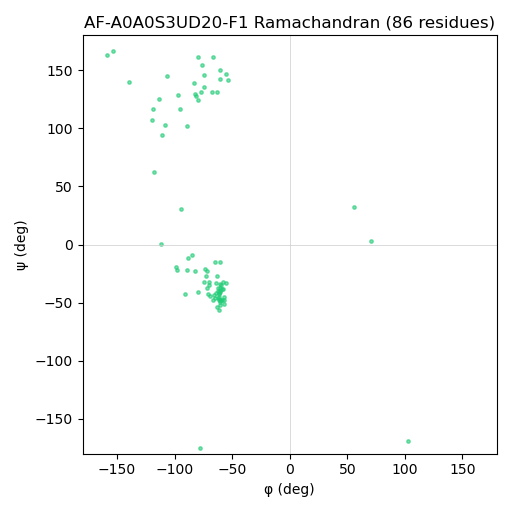0 O O . ARG A 1 8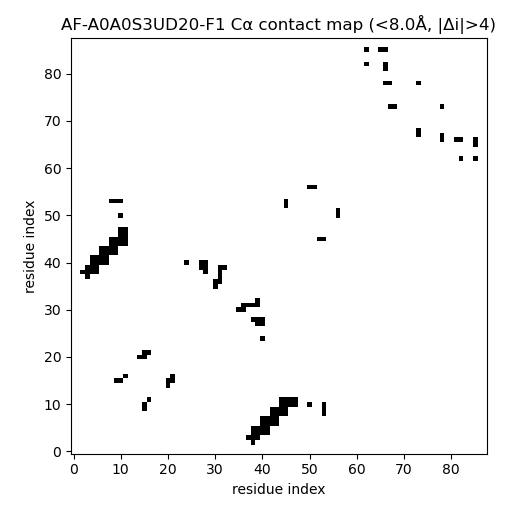2 ? 1.539 -1.788 -18.035 1.00 96.75 82 ARG A O 1
ATOM 677 N N . VAL A 1 83 ? 2.228 -0.035 -16.818 1.00 96.31 83 VAL A N 1
ATOM 678 C CA . VAL A 1 83 ? 1.602 -0.489 -15.563 1.00 96.31 83 VAL A CA 1
ATOM 679 C C . VAL A 1 83 ? 0.084 -0.412 -15.666 1.00 96.31 83 VAL A C 1
ATOM 681 O O . VAL A 1 83 ? -0.576 -1.368 -15.275 1.00 96.31 83 VAL A O 1
ATOM 684 N N . CYS A 1 84 ? -0.463 0.692 -16.180 1.00 96.50 84 CYS A N 1
ATOM 685 C CA . CYS A 1 84 ? -1.901 0.828 -16.392 1.00 96.50 84 CYS A CA 1
ATOM 686 C C . CYS A 1 84 ? -2.410 -0.242 -17.362 1.00 96.50 84 CYS A C 1
ATOM 688 O O . CYS A 1 84 ? -3.277 -1.013 -16.969 1.00 96.50 84 CYS A O 1
ATOM 690 N N . ASP A 1 85 ? -1.790 -0.375 -18.537 1.00 96.88 85 ASP A N 1
ATOM 691 C CA . ASP A 1 85 ? -2.196 -1.338 -19.570 1.00 96.88 85 ASP A CA 1
ATOM 692 C C . ASP A 1 85 ? -2.186 -2.797 -19.073 1.00 96.88 85 ASP A C 1
ATOM 694 O O . ASP A 1 85 ? -2.990 -3.610 -19.514 1.00 96.88 85 ASP A O 1
ATOM 698 N N . TYR A 1 86 ? -1.281 -3.156 -18.153 1.00 96.50 86 TYR A N 1
ATOM 699 C CA . TYR A 1 86 ? -1.217 -4.510 -17.588 1.00 96.50 86 TYR A CA 1
ATOM 700 C C . TYR A 1 86 ? -2.362 -4.820 -16.605 1.00 96.50 86 TYR A C 1
ATOM 702 O O . TYR A 1 86 ? -2.694 -5.989 -16.409 1.00 96.50 86 TYR A O 1
ATOM 710 N N . PHE A 1 87 ? -2.917 -3.801 -15.939 1.00 95.00 87 PHE A N 1
ATOM 711 C CA . PHE A 1 87 ? -3.910 -3.957 -14.868 1.00 95.00 87 PHE A CA 1
ATOM 712 C C . PHE A 1 87 ? -5.321 -3.460 -15.228 1.00 95.00 87 PHE A C 1
ATOM 714 O O . PHE A 1 87 ? -6.194 -3.534 -14.357 1.00 95.00 87 PHE A O 1
ATOM 721 N N . GLU A 1 88 ? -5.542 -2.952 -16.446 1.00 90.75 88 GLU A N 1
ATOM 722 C CA . GLU A 1 88 ? -6.895 -2.745 -16.998 1.00 90.75 88 GLU A CA 1
ATOM 723 C C . GLU A 1 88 ? -7.658 -4.071 -17.147 1.00 90.75 88 GLU A C 1
ATOM 725 O O . GLU A 1 88 ? -8.868 -4.075 -16.816 1.00 90.75 88 GLU A O 1
#

Nearest PDB structures (foldseek):
  7n3n-assembly1_A  TM=3.379E-01  e=3.211E+00  Homo sapiens

Sequence (88 aa):
MGKRVMPLIWDNASWHLSKQVKQWIRNHNRPVKQTGVGVRLIVCQLPVKSPWLNAIEPKWIDAKRAIVEPNRKLTAQELQTRVCDYFE

Mean predicted aligned error: 4.2 Å

pLDDT: mean 94.08, std 5.07, range [54.66, 98.38]